Protein AF-A0A938NVJ4-F1 (afdb_monomer)

pLDDT: mean 76.87, std 15.87, range [39.44, 93.88]

Secondary structure (DSSP, 8-state):
------------------------B-SEEEETTTTEEEE--TTEEEEEEEEEGGGTEEEEEEEETTSS-EEEEEEE--SS--SHHHHHHHHHH-GGG-PPEE-S--EEEEETTEEEEE--EE---

Solvent-accessible surface area (backbone atoms only — not comparable to full-atom values): 8213 Å² total; per-residue (Å²): 140,82,88,81,83,82,82,75,83,78,78,76,77,78,76,77,71,70,80,74,76,77,62,52,74,38,51,64,51,75,37,84,89,80,71,48,73,51,79,46,65,88,56,27,27,50,75,48,76,49,78,40,73,95,70,36,33,39,37,39,37,32,34,33,78,83,70,84,45,77,48,76,48,78,48,70,66,72,92,79,65,91,46,72,66,61,47,50,53,54,56,78,64,38,74,91,69,69,72,61,54,73,70,51,70,76,41,83,39,83,52,99,90,50,79,48,72,47,66,49,60,44,69,93,120

Mean predicted aligned error: 12.24 Å

Foldseek 3Di:
DDDDDDPPPPPPPPPPPPPPPPQDWDQWDDDPLLHDIDGDDTFKTWPDWDADVVQQKIWTWIAGNVRPDIDIDIGGDDPDDPDPVSVVVVVVPPVVNVFAAFDDDWDWDDDPVDTDIDTDGDDPD

Radius of gyration: 23.8 Å; Cα contacts (8 Å, |Δi|>4): 147; chains: 1; bounding box: 84×32×45 Å

Nearest PDB structures (foldseek):
  1hle-assembly1_A-2  TM=4.923E-01  e=2.152E-01  Equus caballus
  5nct-assembly1_A  TM=3.359E-01  e=5.515E-01  Tannerella forsythia
  8zcr-assembly1_A  TM=3.934E-01  e=8.586E-01  Homo sapiens
  3sto-assembly1_A  TM=4.067E-01  e=1.863E+00  Schistosoma haematobium
  8xfm-assembly1_A  TM=3.752E-01  e=5.045E+00  Homo sapiens

Sequence (125 aa):
MKTKTILYNLIIILLFSGFIYSQDDVSVINDDEYKFTIAFPAGWKKLETKVIPEKGVINYSLQKNNNDNGLMILAFKLTEVKDIDDFIYVLEKDASLNLPQRSSEFKDIEYDDYDGKSALYKDTN

Structure (mmCIF, N/CA/C/O backbone):
data_AF-A0A938NVJ4-F1
#
_entry.id   AF-A0A938NVJ4-F1
#
loop_
_atom_site.group_PDB
_atom_site.id
_atom_site.type_symbol
_atom_site.label_atom_id
_atom_site.label_alt_id
_atom_site.label_comp_id
_atom_site.label_asym_id
_atom_site.label_entity_id
_atom_site.label_seq_id
_atom_site.pdbx_PDB_ins_code
_atom_site.Cartn_x
_atom_site.Cartn_y
_atom_site.Cartn_z
_atom_site.occupancy
_atom_site.B_iso_or_equiv
_atom_site.auth_seq_id
_atom_site.auth_comp_id
_atom_site.auth_asym_id
_atom_site.auth_atom_id
_atom_site.pdbx_PDB_model_num
ATOM 1 N N . MET A 1 1 ? 68.494 13.989 31.776 1.00 47.66 1 MET A N 1
ATOM 2 C CA . MET A 1 1 ? 67.876 14.769 30.675 1.00 47.66 1 MET A CA 1
ATOM 3 C C . MET A 1 1 ? 68.144 14.076 29.347 1.00 47.66 1 MET A C 1
ATOM 5 O O . MET A 1 1 ? 69.243 13.563 29.185 1.00 47.66 1 MET A O 1
ATOM 9 N N . LYS A 1 2 ? 67.170 14.157 28.426 1.00 39.44 2 LYS A N 1
ATOM 10 C CA . LYS A 1 2 ? 67.092 13.608 27.051 1.00 39.44 2 LYS A CA 1
ATOM 11 C C . LYS A 1 2 ? 66.223 12.349 26.914 1.00 39.44 2 LYS A C 1
ATOM 13 O O . LYS A 1 2 ? 66.684 11.216 26.857 1.00 39.44 2 LYS A O 1
ATOM 18 N N . THR A 1 3 ? 64.930 12.657 26.888 1.00 48.19 3 THR A N 1
ATOM 19 C CA . THR A 1 3 ? 63.805 11.977 26.241 1.00 48.19 3 THR A CA 1
ATOM 20 C C . THR A 1 3 ? 64.202 11.173 25.000 1.00 48.19 3 THR A C 1
ATOM 22 O O . THR A 1 3 ? 64.779 11.718 24.060 1.00 48.19 3 THR A O 1
ATOM 25 N N . LYS A 1 4 ? 63.827 9.890 24.962 1.00 48.66 4 LYS A N 1
ATOM 26 C CA . LYS A 1 4 ? 63.678 9.137 23.714 1.00 48.66 4 LYS A CA 1
ATOM 27 C C . LYS A 1 4 ? 62.234 8.663 23.605 1.00 48.66 4 LYS A C 1
ATOM 29 O O . LYS A 1 4 ? 61.757 7.845 24.381 1.00 48.66 4 LYS A O 1
ATOM 34 N N . THR A 1 5 ? 61.566 9.317 22.673 1.00 49.09 5 THR A N 1
ATOM 35 C CA . THR A 1 5 ? 60.183 9.219 22.233 1.00 49.09 5 THR A CA 1
ATOM 36 C C . THR A 1 5 ? 59.744 7.772 22.014 1.00 49.09 5 THR A C 1
ATOM 38 O O . THR A 1 5 ? 60.318 7.065 21.190 1.00 49.09 5 THR A O 1
ATOM 41 N N . ILE A 1 6 ? 58.705 7.346 22.734 1.00 54.22 6 ILE A N 1
ATOM 42 C CA . ILE A 1 6 ? 57.952 6.128 22.429 1.00 54.22 6 ILE A CA 1
ATOM 43 C C . ILE A 1 6 ? 57.110 6.446 21.192 1.00 54.22 6 ILE A C 1
ATOM 45 O O . ILE A 1 6 ? 56.157 7.222 21.259 1.00 54.22 6 ILE A O 1
ATOM 49 N N . LEU A 1 7 ? 57.514 5.897 20.049 1.00 44.03 7 LEU A N 1
ATOM 50 C CA . LEU A 1 7 ? 56.776 5.965 18.796 1.00 44.03 7 LEU A CA 1
ATOM 51 C C . LEU A 1 7 ? 55.562 5.028 18.919 1.00 44.03 7 LEU A C 1
ATOM 53 O O . LEU A 1 7 ? 55.652 3.836 18.636 1.00 44.03 7 LEU A O 1
ATOM 57 N N . TYR A 1 8 ? 54.440 5.544 19.421 1.00 47.78 8 TYR A N 1
ATOM 58 C CA . TYR A 1 8 ? 53.166 4.835 19.346 1.00 47.78 8 TYR A CA 1
ATOM 59 C C . TYR A 1 8 ? 52.743 4.777 17.874 1.00 47.78 8 TYR A C 1
ATOM 61 O O . TYR A 1 8 ? 52.365 5.790 17.289 1.00 47.78 8 TYR A O 1
ATOM 69 N N . ASN A 1 9 ? 52.820 3.585 17.279 1.00 45.59 9 ASN A N 1
ATOM 70 C CA . ASN A 1 9 ? 52.142 3.255 16.031 1.00 45.59 9 ASN A CA 1
ATOM 71 C C . ASN A 1 9 ? 50.629 3.391 16.248 1.00 45.59 9 ASN A C 1
ATOM 73 O O . ASN A 1 9 ? 49.951 2.439 16.630 1.00 45.59 9 ASN A O 1
ATOM 77 N N . LEU A 1 10 ? 50.100 4.591 16.025 1.00 42.72 10 LEU A N 1
ATOM 78 C CA . LEU A 1 10 ? 48.672 4.823 15.890 1.00 42.72 10 LEU A CA 1
ATOM 79 C C . LEU A 1 10 ? 48.270 4.360 14.483 1.00 42.72 10 LEU A C 1
ATOM 81 O O . LEU A 1 10 ? 48.243 5.142 13.536 1.00 42.72 10 LEU A O 1
ATOM 85 N N . ILE A 1 11 ? 48.004 3.062 14.335 1.00 52.03 11 ILE A N 1
ATOM 86 C CA . ILE A 1 11 ? 47.276 2.544 13.176 1.00 52.03 11 ILE A CA 1
ATOM 87 C C . ILE A 1 11 ? 45.840 3.060 13.323 1.00 52.03 11 ILE A C 1
ATOM 89 O O . ILE A 1 11 ? 44.999 2.438 13.968 1.00 52.03 11 ILE A O 1
ATOM 93 N N . ILE A 1 12 ? 45.569 4.238 12.761 1.00 48.09 12 ILE A N 1
ATOM 94 C CA . ILE A 1 12 ? 44.205 4.676 12.478 1.00 48.09 12 ILE A CA 1
ATOM 95 C C . ILE A 1 12 ? 43.735 3.787 11.331 1.00 48.09 12 ILE A C 1
ATOM 97 O O . ILE A 1 12 ? 44.003 4.054 10.160 1.00 48.09 12 ILE A O 1
ATOM 101 N N . ILE A 1 13 ? 43.065 2.689 11.675 1.00 51.72 13 ILE A N 1
ATOM 102 C CA . ILE A 1 13 ? 42.246 1.962 10.717 1.00 51.72 13 ILE A CA 1
ATOM 103 C C . ILE A 1 13 ? 41.071 2.891 10.412 1.00 51.72 13 ILE A C 1
ATOM 105 O O . ILE A 1 13 ? 40.077 2.922 11.133 1.00 51.72 13 ILE A O 1
ATOM 109 N N . LEU A 1 14 ? 41.207 3.688 9.353 1.00 47.06 14 LEU A N 1
ATOM 110 C CA . LEU A 1 14 ? 40.071 4.292 8.673 1.00 47.06 14 LEU A CA 1
ATOM 111 C C . LEU A 1 14 ? 39.296 3.148 8.014 1.00 47.06 14 LEU A C 1
ATOM 113 O O . LEU A 1 14 ? 39.419 2.889 6.819 1.00 47.06 14 LEU A O 1
ATOM 117 N N . LEU A 1 15 ? 38.495 2.446 8.817 1.00 48.59 15 LEU A N 1
ATOM 118 C CA . LEU A 1 15 ? 37.314 1.764 8.316 1.00 48.59 15 LEU A CA 1
ATOM 119 C C . LEU A 1 15 ? 36.367 2.872 7.851 1.00 48.59 15 LEU A C 1
ATOM 121 O O . LEU A 1 15 ? 35.437 3.258 8.552 1.00 48.59 15 LEU A O 1
ATOM 125 N N . PHE A 1 16 ? 36.615 3.401 6.652 1.00 46.88 16 PHE A N 1
ATOM 126 C CA . PHE A 1 16 ? 35.543 3.921 5.820 1.00 46.88 16 PHE A CA 1
ATOM 127 C C . PHE A 1 16 ? 34.667 2.712 5.477 1.00 46.88 16 PHE A C 1
ATOM 129 O O . PHE A 1 16 ? 34.730 2.158 4.381 1.00 46.88 16 PHE A O 1
ATOM 136 N N . SER A 1 17 ? 33.857 2.269 6.440 1.00 47.72 17 SER A N 1
ATOM 137 C CA . SER A 1 17 ? 32.618 1.577 6.138 1.00 47.72 17 SER A CA 1
ATOM 138 C C . SER A 1 17 ? 31.752 2.616 5.4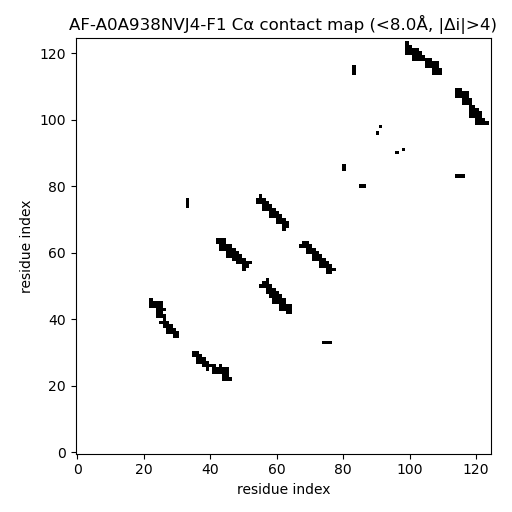41 1.00 47.72 17 SER A C 1
ATOM 140 O O . SER A 1 17 ? 30.935 3.298 6.062 1.00 47.72 17 SER A O 1
ATOM 142 N N . GLY A 1 18 ? 31.994 2.797 4.142 1.00 45.34 18 GLY A N 1
ATOM 143 C CA . GLY A 1 18 ? 30.947 3.269 3.266 1.00 45.34 18 GLY A CA 1
ATOM 144 C C . GLY A 1 18 ? 29.767 2.362 3.560 1.00 45.34 18 GLY A C 1
ATOM 145 O O . GLY A 1 18 ? 29.859 1.151 3.359 1.00 45.34 18 GLY A O 1
ATOM 146 N N . PHE A 1 19 ? 28.717 2.929 4.145 1.00 45.16 19 PHE A N 1
ATOM 147 C CA . PHE A 1 19 ? 27.406 2.314 4.157 1.00 45.16 19 PHE A CA 1
ATOM 148 C C . PHE A 1 19 ? 27.047 2.104 2.686 1.00 45.16 19 PHE A C 1
ATOM 150 O O . PHE A 1 19 ? 26.495 2.986 2.031 1.00 45.16 19 PHE A O 1
ATOM 157 N N . ILE A 1 20 ? 27.442 0.959 2.133 1.00 47.88 20 ILE A N 1
ATOM 158 C CA . ILE A 1 20 ? 26.825 0.427 0.936 1.00 47.88 20 ILE A CA 1
ATOM 159 C C . ILE A 1 20 ? 25.431 0.066 1.424 1.00 47.88 20 ILE A C 1
ATOM 161 O O . ILE A 1 20 ? 25.225 -0.987 2.022 1.00 47.88 20 ILE A O 1
ATOM 165 N N . TYR A 1 21 ? 24.488 0.992 1.260 1.00 48.84 21 TYR A N 1
ATOM 166 C CA . TYR A 1 21 ? 23.081 0.639 1.259 1.00 48.84 21 TYR A CA 1
ATOM 167 C C . TYR A 1 21 ? 22.914 -0.333 0.090 1.00 48.84 21 TYR A C 1
ATOM 169 O O . TYR A 1 21 ? 22.776 0.086 -1.058 1.00 48.84 21 TYR A O 1
ATOM 177 N N . SER A 1 22 ? 23.037 -1.634 0.368 1.00 47.34 22 SER A N 1
ATOM 178 C CA . SER A 1 22 ? 22.563 -2.670 -0.542 1.00 47.34 22 SER A CA 1
ATOM 179 C C . SER A 1 22 ? 21.061 -2.460 -0.634 1.00 47.34 22 SER A C 1
ATOM 181 O O . SER A 1 22 ? 20.320 -2.780 0.292 1.00 47.34 22 SER A O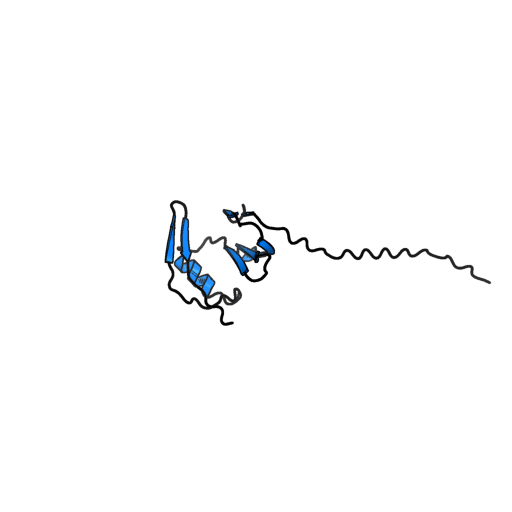 1
ATOM 183 N N . GLN A 1 23 ? 20.623 -1.779 -1.690 1.00 62.25 23 GLN A N 1
ATOM 184 C CA . GLN A 1 23 ? 19.215 -1.757 -2.045 1.00 62.25 23 GLN A CA 1
ATOM 185 C C . GLN A 1 23 ? 18.938 -3.081 -2.733 1.00 62.25 23 GLN A C 1
ATOM 187 O O . GLN A 1 23 ? 19.243 -3.252 -3.915 1.00 62.25 23 GLN A O 1
ATOM 192 N N . ASP A 1 24 ? 18.430 -4.023 -1.950 1.00 70.75 24 ASP A N 1
ATOM 193 C CA . ASP A 1 24 ? 18.099 -5.346 -2.444 1.00 70.75 24 ASP A CA 1
ATOM 194 C C . ASP A 1 24 ? 16.914 -5.241 -3.412 1.00 70.75 24 ASP A C 1
ATOM 196 O O . ASP A 1 24 ? 15.917 -4.552 -3.146 1.00 70.75 24 ASP A O 1
ATOM 200 N N . ASP A 1 25 ? 17.038 -5.924 -4.550 1.00 82.31 25 ASP A N 1
ATOM 201 C CA . ASP A 1 25 ? 15.907 -6.136 -5.442 1.00 82.31 25 ASP A CA 1
ATOM 202 C C . ASP A 1 25 ? 14.807 -6.878 -4.660 1.00 82.31 25 ASP A C 1
ATOM 204 O O . ASP A 1 25 ? 15.054 -7.877 -3.980 1.00 82.31 25 ASP A O 1
ATOM 208 N N . VAL A 1 26 ? 13.575 -6.388 -4.758 1.00 85.69 26 VAL A N 1
ATOM 209 C CA . VAL A 1 26 ? 12.403 -6.964 -4.102 1.00 85.69 26 VAL A CA 1
ATOM 210 C C . VAL A 1 26 ? 11.588 -7.718 -5.133 1.00 85.69 26 VAL A C 1
ATOM 212 O O . VAL A 1 26 ? 11.023 -7.124 -6.049 1.00 85.69 26 VAL A O 1
ATOM 215 N N . SER A 1 27 ? 11.484 -9.029 -4.949 1.00 87.94 27 SER A N 1
ATOM 216 C CA . SER A 1 27 ? 10.531 -9.869 -5.678 1.00 87.94 27 SER A CA 1
ATOM 217 C C . SER A 1 27 ? 9.244 -10.102 -4.890 1.00 87.94 27 SER A C 1
ATOM 219 O O . SER A 1 27 ? 8.189 -10.279 -5.490 1.00 87.94 27 SER A O 1
ATOM 221 N N . VAL A 1 28 ? 9.304 -10.094 -3.554 1.00 92.19 28 VAL A N 1
ATOM 222 C CA . VAL A 1 28 ? 8.157 -10.339 -2.672 1.00 92.19 28 VAL A CA 1
ATOM 223 C C . VAL A 1 28 ? 8.298 -9.523 -1.387 1.00 92.19 28 VAL A C 1
ATOM 225 O O . VAL A 1 28 ? 9.371 -9.485 -0.784 1.00 92.19 28 VAL A O 1
ATOM 228 N N . ILE A 1 29 ? 7.203 -8.908 -0.945 1.00 92.44 29 ILE A N 1
ATOM 229 C CA . ILE A 1 29 ? 7.015 -8.449 0.434 1.00 92.44 29 ILE A CA 1
ATOM 230 C C . ILE A 1 29 ? 6.043 -9.420 1.090 1.00 92.44 29 ILE A C 1
ATOM 232 O O . ILE A 1 29 ? 4.909 -9.543 0.638 1.00 92.44 29 ILE A O 1
ATOM 236 N N . ASN A 1 30 ? 6.493 -10.100 2.141 1.00 93.06 30 ASN A N 1
ATOM 237 C CA . ASN A 1 30 ? 5.625 -10.864 3.027 1.00 93.06 30 ASN A CA 1
ATOM 238 C C . ASN A 1 30 ? 5.616 -10.194 4.400 1.00 93.06 30 ASN A C 1
ATOM 240 O O . ASN A 1 30 ? 6.683 -10.050 5.002 1.00 93.06 30 ASN A O 1
ATOM 244 N N . ASP A 1 31 ? 4.440 -9.793 4.873 1.00 90.38 31 ASP A N 1
ATOM 245 C CA . ASP A 1 31 ? 4.256 -9.235 6.206 1.00 90.38 31 ASP A CA 1
ATOM 246 C C . ASP A 1 31 ? 3.229 -10.064 6.989 1.00 90.38 31 ASP A C 1
ATOM 248 O O . ASP A 1 31 ? 2.012 -9.943 6.824 1.00 90.38 31 ASP A O 1
ATOM 252 N N . ASP A 1 32 ? 3.746 -10.920 7.871 1.00 89.12 32 ASP A N 1
ATOM 253 C CA . ASP A 1 32 ? 2.934 -11.803 8.708 1.00 89.12 32 ASP A CA 1
ATOM 254 C C . ASP A 1 32 ? 2.203 -11.048 9.830 1.00 89.12 32 ASP A C 1
ATOM 256 O O . ASP A 1 32 ? 1.247 -11.575 10.411 1.00 89.12 32 ASP A O 1
ATOM 260 N N . GLU A 1 33 ? 2.644 -9.837 10.174 1.00 88.44 33 GLU A N 1
ATOM 261 C CA . GLU A 1 33 ? 2.055 -9.015 11.228 1.00 88.44 33 GLU A CA 1
ATOM 262 C C . GLU A 1 33 ? 0.798 -8.285 10.725 1.00 88.44 33 GLU A C 1
ATOM 264 O O . GLU A 1 33 ? -0.196 -8.199 11.455 1.00 88.44 33 GLU A O 1
ATOM 269 N N . TYR A 1 34 ? 0.828 -7.818 9.478 1.00 85.69 34 TYR A N 1
ATOM 270 C CA . TYR A 1 34 ? -0.255 -7.129 8.772 1.00 85.69 34 TYR A CA 1
ATOM 271 C C . TYR A 1 34 ? -1.025 -8.039 7.802 1.00 85.69 34 TYR A C 1
ATOM 273 O O . TYR A 1 34 ? -1.981 -7.589 7.177 1.00 85.69 34 TYR A O 1
ATOM 281 N N . LYS A 1 35 ? -0.657 -9.326 7.727 1.00 86.25 35 LYS A N 1
ATOM 282 C CA . LYS A 1 35 ? -1.375 -10.398 7.014 1.00 86.25 35 LYS A CA 1
ATOM 283 C C . LYS A 1 35 ? -1.488 -10.188 5.504 1.00 86.25 35 LYS A C 1
ATOM 285 O O . LYS A 1 35 ? -2.524 -10.497 4.922 1.00 86.25 35 LYS A O 1
ATOM 290 N N . PHE A 1 36 ? -0.419 -9.722 4.860 1.00 86.12 36 PHE A N 1
ATOM 291 C CA . PHE A 1 36 ? -0.397 -9.591 3.404 1.00 86.12 36 PHE A CA 1
ATOM 292 C C . PHE A 1 36 ? 0.898 -10.104 2.775 1.00 86.12 36 PHE A C 1
ATOM 294 O O . PHE A 1 36 ? 1.983 -10.042 3.356 1.00 86.12 36 PHE A O 1
ATOM 301 N N . THR A 1 37 ? 0.778 -10.547 1.526 1.00 91.38 37 THR A N 1
ATOM 302 C CA . THR A 1 37 ? 1.909 -10.879 0.664 1.00 91.38 37 THR A CA 1
ATOM 303 C C . THR A 1 37 ? 1.708 -10.204 -0.686 1.00 91.38 37 THR A C 1
ATOM 305 O O . THR A 1 37 ? 0.669 -10.381 -1.317 1.00 91.38 37 THR A O 1
ATOM 308 N N . ILE A 1 38 ? 2.695 -9.437 -1.150 1.00 90.06 38 ILE A N 1
ATOM 309 C CA . ILE A 1 38 ? 2.669 -8.791 -2.468 1.00 90.06 38 ILE A CA 1
ATOM 310 C C . ILE A 1 38 ? 3.909 -9.220 -3.243 1.00 90.06 38 ILE A C 1
ATOM 312 O O . ILE A 1 38 ? 5.036 -9.054 -2.775 1.00 90.06 38 ILE A O 1
ATOM 316 N N . ALA A 1 39 ? 3.696 -9.764 -4.438 1.00 91.62 39 ALA A N 1
ATOM 317 C CA . ALA A 1 39 ? 4.757 -10.116 -5.370 1.00 91.62 39 ALA A CA 1
ATOM 318 C C . ALA A 1 39 ? 4.954 -9.005 -6.408 1.00 91.62 39 ALA A C 1
ATOM 320 O O . ALA A 1 39 ? 3.990 -8.439 -6.926 1.00 91.62 39 ALA A O 1
ATOM 321 N N . PHE A 1 40 ? 6.210 -8.730 -6.743 1.00 89.50 40 PHE A N 1
ATOM 322 C CA . PHE A 1 40 ? 6.609 -7.715 -7.709 1.00 89.50 40 PHE A CA 1
ATOM 323 C C . PHE A 1 40 ? 7.358 -8.358 -8.878 1.00 89.50 40 PHE A C 1
ATOM 325 O O . PHE A 1 40 ? 8.100 -9.326 -8.689 1.00 89.50 40 PHE A O 1
ATOM 332 N N . PRO A 1 41 ? 7.205 -7.823 -10.102 1.00 89.12 41 PRO A N 1
ATOM 333 C CA . PRO A 1 41 ? 8.060 -8.218 -11.213 1.00 89.12 41 PRO A CA 1
ATOM 334 C C . PRO A 1 41 ? 9.519 -7.826 -10.937 1.00 89.12 41 PRO A C 1
ATOM 336 O O . PRO A 1 41 ? 9.811 -7.025 -10.053 1.00 89.12 41 PRO A O 1
ATOM 339 N N . ALA A 1 42 ? 10.456 -8.356 -11.722 1.00 88.88 42 ALA A N 1
ATOM 340 C CA . ALA A 1 42 ? 11.863 -8.003 -11.567 1.00 88.88 42 ALA A CA 1
ATOM 341 C C . ALA A 1 42 ? 12.103 -6.490 -11.733 1.00 88.88 42 ALA A C 1
ATOM 343 O O . ALA A 1 42 ? 11.471 -5.818 -12.556 1.00 88.88 42 ALA A O 1
ATOM 344 N N . GLY A 1 43 ? 13.076 -5.978 -10.981 1.00 88.12 43 GLY A N 1
ATOM 345 C CA . GLY A 1 43 ? 13.554 -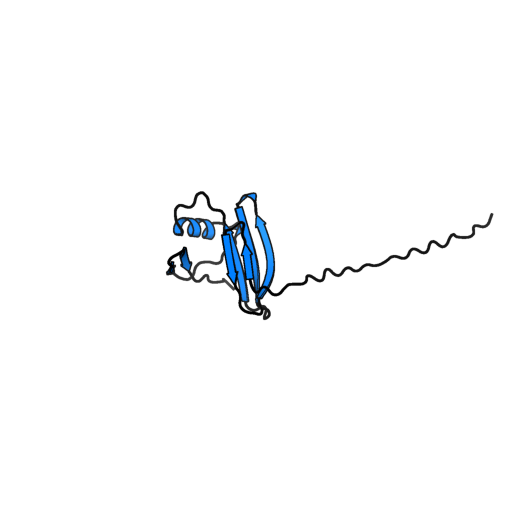4.606 -11.101 1.00 88.12 43 GLY A CA 1
ATOM 346 C C . GLY A 1 43 ? 12.860 -3.586 -10.202 1.00 88.12 43 GLY A C 1
ATOM 347 O O . GLY A 1 43 ? 12.912 -2.399 -10.510 1.00 88.12 43 GLY A O 1
ATOM 348 N N . TRP A 1 44 ? 12.217 -4.024 -9.123 1.00 91.56 44 TRP A N 1
ATOM 349 C CA . TRP A 1 44 ? 11.817 -3.157 -8.015 1.00 91.56 44 TRP A CA 1
ATOM 350 C C . TRP A 1 44 ? 12.849 -3.224 -6.896 1.00 91.56 44 TRP A C 1
ATOM 352 O O . TRP A 1 44 ? 13.359 -4.297 -6.595 1.00 91.56 44 TRP A O 1
ATOM 362 N N . LYS A 1 45 ? 13.110 -2.091 -6.251 1.00 90.75 45 LYS A N 1
ATOM 363 C CA . LYS A 1 45 ? 13.976 -1.968 -5.077 1.00 90.75 45 LYS A CA 1
ATOM 364 C C . LYS A 1 45 ? 13.205 -1.380 -3.919 1.00 90.75 45 LYS A C 1
ATOM 366 O O . LYS A 1 45 ? 12.420 -0.445 -4.098 1.00 90.75 45 LYS A O 1
ATOM 371 N N . LYS A 1 46 ? 13.466 -1.896 -2.720 1.00 89.19 46 LYS A N 1
ATOM 372 C CA . LYS A 1 46 ? 12.978 -1.274 -1.490 1.00 89.19 46 LYS A CA 1
ATOM 373 C C . LYS A 1 46 ? 13.845 -0.066 -1.174 1.00 89.19 46 LYS A C 1
ATOM 375 O O . LYS A 1 46 ? 15.057 -0.205 -1.030 1.00 89.19 46 LYS A O 1
ATOM 380 N N . LEU A 1 47 ? 13.220 1.092 -1.029 1.00 86.19 47 LEU A N 1
ATOM 381 C CA . LEU A 1 47 ? 13.893 2.288 -0.538 1.00 86.19 47 LEU A CA 1
ATOM 382 C C . LEU A 1 47 ? 13.861 2.331 0.986 1.00 86.19 47 LEU A C 1
ATOM 384 O O . LEU A 1 47 ? 14.889 2.521 1.628 1.00 86.19 47 LEU A O 1
ATOM 388 N N . GLU A 1 48 ? 12.678 2.130 1.560 1.00 86.69 48 GLU A N 1
ATOM 389 C CA . GLU A 1 48 ? 12.455 2.285 2.991 1.00 86.69 48 GLU A CA 1
ATOM 390 C C . GLU A 1 48 ? 11.316 1.378 3.463 1.00 86.69 48 GLU A C 1
ATOM 392 O O . GLU A 1 48 ? 10.354 1.118 2.736 1.00 86.69 48 GLU A O 1
ATOM 397 N N . THR A 1 49 ? 11.420 0.919 4.709 1.00 90.06 49 THR A N 1
ATOM 398 C CA . THR A 1 49 ? 10.288 0.392 5.471 1.00 90.06 49 THR A CA 1
ATOM 399 C C . THR A 1 49 ? 10.182 1.183 6.764 1.00 90.06 49 THR A C 1
ATOM 401 O O . THR A 1 49 ? 11.144 1.235 7.530 1.00 90.06 49 THR A O 1
ATOM 404 N N . LYS A 1 50 ? 9.020 1.780 7.018 1.00 86.69 50 LYS A N 1
ATOM 405 C CA . LYS A 1 50 ? 8.760 2.574 8.219 1.00 86.69 50 LYS A CA 1
ATOM 406 C C . LYS A 1 50 ? 7.586 1.982 8.981 1.00 86.69 50 LYS A C 1
ATOM 408 O O . LYS A 1 50 ? 6.466 1.967 8.483 1.00 86.69 50 LYS A O 1
ATOM 413 N N . VAL A 1 51 ? 7.849 1.531 10.202 1.00 85.44 51 VAL A N 1
ATOM 414 C CA . VAL A 1 51 ? 6.818 1.048 11.127 1.00 85.44 51 VAL A CA 1
ATOM 415 C C . VAL A 1 51 ? 6.443 2.186 12.073 1.00 85.44 51 VAL A C 1
ATOM 417 O O . VAL A 1 51 ? 7.321 2.857 12.616 1.00 85.44 51 VAL A O 1
ATOM 420 N N . ILE A 1 52 ? 5.146 2.402 12.278 1.00 82.56 52 ILE A N 1
ATOM 421 C CA . I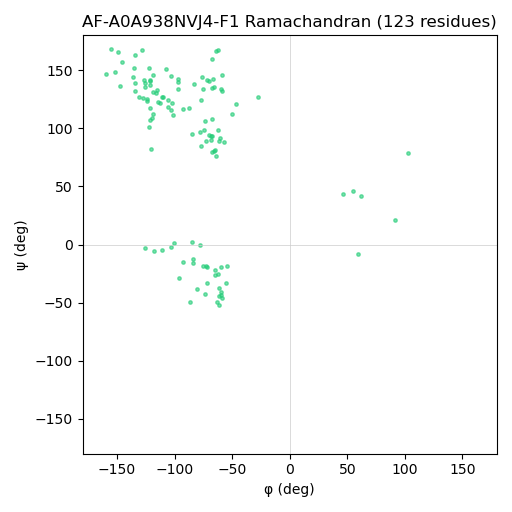LE A 1 52 ? 4.579 3.359 13.234 1.00 82.56 52 ILE A CA 1
ATOM 422 C C . ILE A 1 52 ? 3.713 2.548 14.214 1.00 82.56 52 ILE A C 1
ATOM 424 O O . ILE A 1 52 ? 2.498 2.438 14.020 1.00 82.56 52 ILE A O 1
ATOM 428 N N . PRO A 1 53 ? 4.321 1.930 15.249 1.00 78.12 53 PRO A N 1
ATOM 429 C CA . PRO A 1 53 ? 3.637 0.954 16.100 1.00 78.12 53 PRO A CA 1
ATOM 430 C C . PRO A 1 53 ? 2.440 1.538 16.850 1.00 78.12 53 PRO A C 1
ATOM 432 O O . PRO A 1 53 ? 1.409 0.888 16.970 1.00 78.12 53 PRO A O 1
ATOM 435 N N . GLU A 1 54 ? 2.557 2.786 17.309 1.00 77.94 54 GLU A N 1
ATOM 436 C CA . GLU A 1 54 ? 1.513 3.497 18.060 1.00 77.94 54 GLU A CA 1
ATOM 437 C C . GLU A 1 54 ? 0.219 3.705 17.260 1.00 77.94 54 GLU A C 1
ATOM 439 O O . GLU A 1 54 ? -0.855 3.812 17.844 1.00 77.94 54 GLU A O 1
ATOM 444 N N . LYS A 1 55 ? 0.322 3.731 15.926 1.00 70.44 55 LYS A N 1
ATOM 445 C CA . LYS A 1 55 ? -0.819 3.834 15.012 1.00 70.44 55 LYS A CA 1
ATOM 446 C C . LYS A 1 55 ? -1.174 2.493 14.363 1.00 70.44 55 LYS A C 1
ATOM 448 O O . LYS A 1 55 ? -2.104 2.445 13.566 1.00 70.44 55 LYS A O 1
ATOM 453 N N . GLY A 1 56 ? -0.418 1.428 14.651 1.00 80.94 56 GLY A N 1
ATOM 454 C CA . GLY A 1 56 ? -0.543 0.146 13.964 1.00 80.94 56 GLY A CA 1
ATOM 455 C C . GLY A 1 56 ? -0.403 0.294 12.451 1.00 80.94 56 GLY A C 1
ATOM 456 O O . GLY A 1 56 ? -1.248 -0.220 11.727 1.00 80.94 56 GLY A O 1
ATOM 457 N N . VAL A 1 57 ? 0.603 1.042 11.980 1.00 82.88 57 VAL A N 1
ATOM 458 C CA . VAL A 1 57 ? 0.832 1.292 10.545 1.00 82.88 57 VAL A CA 1
ATOM 459 C C . VAL A 1 57 ? 2.209 0.813 10.122 1.00 82.88 57 VAL A C 1
ATOM 461 O O . VAL A 1 57 ? 3.195 1.028 10.833 1.00 82.88 57 VAL A O 1
ATOM 464 N N . ILE A 1 58 ? 2.295 0.246 8.924 1.00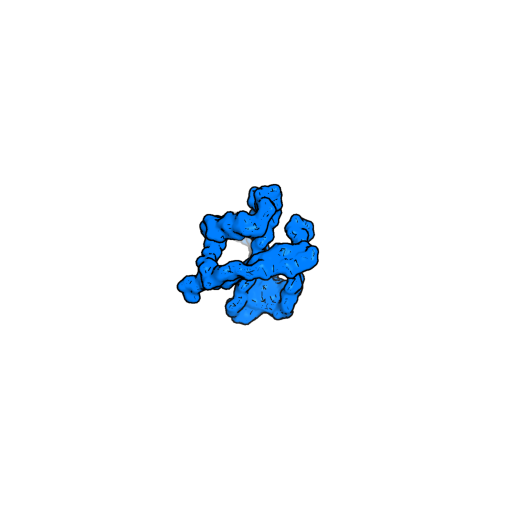 87.88 58 ILE A N 1
ATOM 465 C CA . ILE A 1 58 ? 3.554 0.016 8.223 1.00 87.88 58 ILE A CA 1
ATOM 466 C C . ILE A 1 58 ? 3.514 0.642 6.829 1.00 87.88 58 ILE A C 1
ATOM 468 O O . ILE A 1 58 ? 2.504 0.583 6.130 1.00 87.88 58 ILE A O 1
ATOM 472 N N . ASN A 1 59 ? 4.624 1.266 6.445 1.00 87.88 59 ASN A N 1
ATOM 473 C CA . ASN A 1 59 ? 4.837 1.854 5.132 1.00 87.88 59 ASN A CA 1
ATOM 474 C C . ASN A 1 59 ? 6.015 1.174 4.430 1.00 87.88 59 ASN A C 1
ATOM 476 O O . ASN A 1 59 ? 7.102 1.084 5.007 1.00 87.88 59 ASN A O 1
ATOM 480 N N . TYR A 1 60 ? 5.825 0.778 3.176 1.00 90.56 60 TYR A N 1
ATOM 481 C CA . TYR A 1 60 ? 6.889 0.365 2.269 1.00 90.56 60 TYR A CA 1
ATOM 482 C C . TYR A 1 60 ? 6.994 1.353 1.115 1.00 90.56 60 TYR A C 1
ATOM 484 O O . TYR A 1 60 ? 6.045 1.527 0.353 1.00 90.56 60 TYR A O 1
ATOM 492 N N . SER A 1 61 ? 8.179 1.931 0.946 1.00 89.19 61 SER A N 1
ATOM 493 C CA . SER A 1 61 ? 8.521 2.762 -0.205 1.00 89.19 61 SER A CA 1
ATOM 494 C C . SER A 1 61 ? 9.376 1.945 -1.164 1.00 89.19 61 SER A C 1
ATOM 496 O O . SER A 1 61 ? 10.446 1.457 -0.787 1.00 89.19 61 SER A O 1
ATOM 498 N N . LEU A 1 62 ? 8.921 1.796 -2.404 1.00 90.94 62 LEU A N 1
ATOM 499 C CA . LEU A 1 62 ? 9.619 1.082 -3.464 1.00 90.94 62 LEU A CA 1
ATOM 500 C C . LEU A 1 62 ? 9.854 1.989 -4.669 1.00 90.94 62 LEU A C 1
ATOM 502 O O . LEU A 1 62 ? 9.069 2.890 -4.963 1.00 90.94 62 LEU A O 1
ATOM 506 N N . GLN A 1 63 ? 10.917 1.696 -5.407 1.00 90.81 63 GLN A N 1
ATOM 507 C CA . GLN A 1 63 ? 11.239 2.355 -6.664 1.00 90.81 63 GLN A CA 1
ATOM 508 C C . GLN A 1 63 ? 11.621 1.315 -7.707 1.00 90.81 63 GLN A C 1
ATOM 510 O O . GLN A 1 63 ? 12.324 0.345 -7.420 1.00 90.81 63 GLN A O 1
ATOM 515 N N . LYS A 1 64 ? 11.153 1.509 -8.935 1.00 90.38 64 LYS A N 1
ATOM 516 C CA . LYS A 1 64 ? 11.580 0.691 -10.066 1.00 90.38 64 LYS A CA 1
ATOM 517 C C . LYS A 1 64 ? 12.978 1.123 -10.512 1.00 90.38 64 LYS A C 1
ATOM 519 O O . LYS A 1 64 ? 13.279 2.308 -10.507 1.00 90.38 64 LYS A O 1
ATOM 524 N N . ASN A 1 65 ? 13.819 0.189 -10.949 1.00 84.50 65 ASN A N 1
ATOM 525 C CA . ASN A 1 65 ? 15.235 0.405 -11.286 1.00 84.50 65 ASN A CA 1
ATOM 526 C C . ASN A 1 65 ? 15.517 1.518 -12.309 1.00 84.50 65 ASN A C 1
ATOM 528 O O . ASN A 1 65 ? 16.649 1.985 -12.388 1.00 84.50 65 ASN A O 1
ATOM 532 N N . ASN A 1 66 ? 14.521 1.938 -13.092 1.00 79.75 66 ASN A N 1
ATOM 533 C CA . ASN A 1 66 ? 14.620 3.077 -14.004 1.00 79.75 66 ASN A CA 1
ATOM 534 C C . ASN A 1 66 ? 14.337 4.437 -13.341 1.00 79.75 66 ASN A C 1
ATOM 536 O O . ASN A 1 66 ? 14.333 5.443 -14.031 1.00 79.75 66 ASN A O 1
ATOM 540 N N . ASN A 1 67 ? 14.086 4.477 -12.033 1.00 73.62 67 ASN A N 1
ATOM 541 C CA . ASN A 1 67 ? 13.731 5.642 -11.216 1.00 73.62 67 ASN A CA 1
ATOM 542 C C . ASN A 1 67 ? 12.451 6.400 -11.611 1.00 73.62 67 ASN A C 1
ATOM 544 O O . ASN A 1 67 ? 12.002 7.235 -10.832 1.00 73.62 67 ASN A O 1
ATOM 548 N N . ASP A 1 68 ? 11.827 6.070 -12.741 1.00 76.62 68 ASP A N 1
ATOM 549 C CA . ASP A 1 68 ? 10.625 6.748 -13.244 1.00 76.62 68 ASP A CA 1
ATOM 550 C C . ASP A 1 68 ? 9.342 6.385 -12.483 1.00 76.62 68 ASP A C 1
ATOM 552 O O . ASP A 1 68 ? 8.337 7.078 -12.605 1.00 76.62 68 ASP A O 1
ATOM 556 N N . ASN A 1 69 ? 9.338 5.274 -11.739 1.00 82.31 69 ASN A N 1
ATOM 557 C CA . ASN A 1 69 ? 8.143 4.785 -11.052 1.00 82.31 69 ASN A CA 1
ATOM 558 C C . ASN A 1 69 ? 8.429 4.540 -9.572 1.00 82.31 69 ASN A C 1
ATOM 560 O O . ASN A 1 69 ? 9.341 3.782 -9.229 1.00 82.31 69 ASN A O 1
ATOM 564 N N . GLY A 1 70 ? 7.611 5.150 -8.717 1.00 86.00 70 GLY A N 1
ATOM 565 C CA . GLY A 1 70 ? 7.556 4.885 -7.284 1.00 86.00 70 GLY A CA 1
ATOM 566 C C . GLY A 1 70 ? 6.292 4.112 -6.919 1.00 86.00 70 GLY A C 1
ATOM 567 O O . GLY A 1 70 ? 5.265 4.232 -7.585 1.00 86.00 70 GLY A O 1
ATOM 568 N N . LEU A 1 71 ? 6.369 3.321 -5.856 1.00 87.62 71 LEU A N 1
ATOM 569 C CA . LEU A 1 71 ? 5.216 2.673 -5.245 1.00 87.62 71 LEU A CA 1
ATOM 570 C 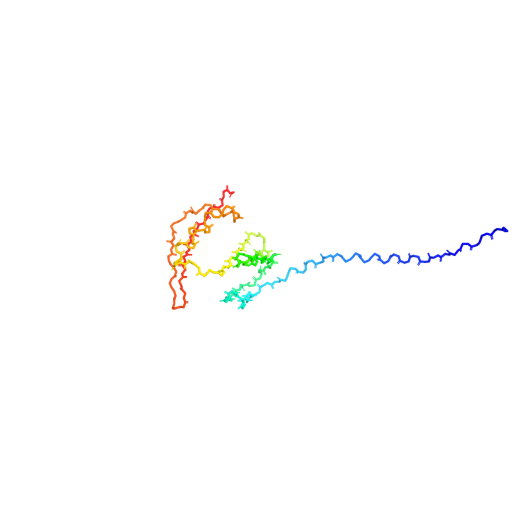C . LEU A 1 71 ? 5.304 2.843 -3.732 1.00 87.62 71 LEU A C 1
ATOM 572 O O . LEU A 1 71 ? 6.345 2.575 -3.138 1.00 87.62 71 LEU A O 1
ATOM 576 N N . MET A 1 72 ? 4.204 3.266 -3.120 1.00 87.50 72 MET A N 1
ATOM 577 C CA . MET A 1 72 ? 4.062 3.331 -1.672 1.00 87.50 72 MET A CA 1
ATOM 578 C C . MET A 1 72 ? 2.965 2.360 -1.246 1.00 87.50 72 MET A C 1
ATOM 580 O O . MET A 1 72 ? 1.877 2.371 -1.820 1.00 87.50 72 MET A O 1
ATOM 584 N N . ILE A 1 73 ? 3.254 1.522 -0.255 1.00 89.69 73 ILE A N 1
ATOM 585 C CA . ILE A 1 73 ? 2.307 0.558 0.307 1.00 89.69 73 ILE A CA 1
ATOM 586 C C . ILE A 1 73 ? 2.126 0.913 1.770 1.00 89.69 73 ILE A C 1
ATOM 588 O O . ILE A 1 73 ? 3.053 0.766 2.563 1.00 89.69 73 ILE A O 1
ATOM 592 N N . LEU A 1 74 ? 0.927 1.369 2.113 1.00 85.69 74 LEU A N 1
ATOM 593 C CA . LEU A 1 74 ? 0.528 1.638 3.485 1.00 85.69 74 LEU A CA 1
ATOM 594 C C . LEU A 1 74 ? -0.418 0.529 3.943 1.00 85.69 74 LEU A C 1
ATOM 596 O O . LEU A 1 74 ? -1.447 0.302 3.310 1.00 85.69 74 LEU A O 1
ATOM 600 N N . ALA A 1 75 ? -0.084 -0.136 5.044 1.00 86.69 75 ALA A N 1
ATOM 601 C CA . ALA A 1 75 ? -0.950 -1.120 5.681 1.00 86.69 75 ALA A CA 1
ATOM 602 C C . ALA A 1 75 ? -1.243 -0.701 7.124 1.00 86.69 75 ALA A C 1
ATOM 604 O O . ALA A 1 75 ? -0.353 -0.251 7.846 1.00 86.69 75 ALA A O 1
ATOM 605 N N . PHE A 1 76 ? -2.503 -0.845 7.529 1.00 81.56 76 PHE A N 1
ATOM 606 C CA . PHE A 1 76 ? -3.022 -0.394 8.817 1.00 81.56 76 PHE A CA 1
ATOM 607 C C . PH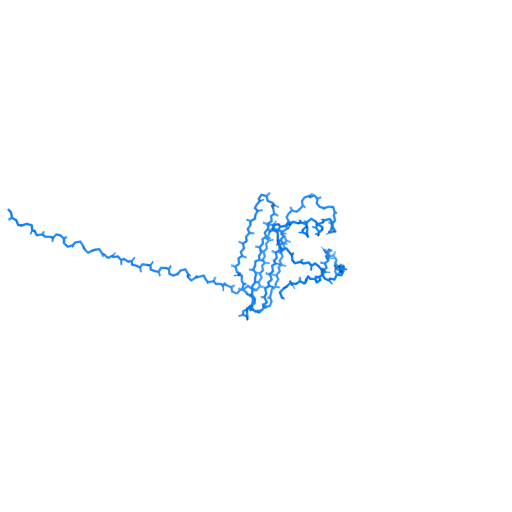E A 1 76 ? -3.693 -1.564 9.536 1.00 81.56 76 PHE A C 1
ATOM 609 O O . PHE A 1 76 ? -4.487 -2.294 8.945 1.00 81.56 76 PHE A O 1
ATOM 616 N N . LYS A 1 77 ? -3.423 -1.718 10.831 1.00 79.00 77 LYS A N 1
ATOM 617 C CA . LYS A 1 77 ? -4.208 -2.563 11.731 1.00 79.00 77 LYS A CA 1
ATOM 618 C C . LYS A 1 77 ? -5.386 -1.743 12.228 1.00 79.00 77 LYS A C 1
ATOM 620 O O . LYS A 1 77 ? -5.254 -0.984 13.184 1.00 79.00 77 LYS A O 1
ATOM 625 N N . LEU A 1 78 ? -6.528 -1.867 11.568 1.00 69.75 78 LEU A N 1
ATOM 626 C CA . LEU A 1 78 ? -7.722 -1.127 11.963 1.00 69.75 78 LEU A CA 1
ATOM 627 C C . LEU A 1 78 ? -8.658 -2.036 12.742 1.00 69.75 78 LEU A C 1
ATOM 629 O O . LEU A 1 78 ? -9.240 -2.967 12.201 1.00 69.75 78 LEU A O 1
ATOM 633 N N . THR A 1 79 ? -8.800 -1.746 14.032 1.00 64.69 79 THR A N 1
ATOM 634 C CA . THR A 1 79 ? -9.813 -2.363 14.896 1.00 64.69 79 THR A CA 1
ATOM 635 C C . THR A 1 79 ? -11.173 -1.662 14.809 1.00 64.69 79 THR A C 1
ATOM 637 O O . THR A 1 79 ? -12.149 -2.200 15.318 1.00 64.69 79 THR A O 1
ATOM 640 N N . GLU A 1 80 ? -11.253 -0.470 14.199 1.00 52.47 80 GLU A N 1
ATOM 641 C CA . GLU A 1 80 ? -12.409 0.441 14.334 1.00 52.47 80 GLU A CA 1
ATOM 642 C C . GLU A 1 80 ? -13.062 0.892 13.018 1.00 52.47 80 GLU A C 1
ATOM 644 O O . GLU A 1 80 ? -14.075 1.590 13.054 1.00 52.47 80 GLU A O 1
ATOM 649 N N . VAL A 1 81 ? -12.533 0.505 11.856 1.00 60.09 81 VAL A N 1
ATOM 650 C CA . VAL A 1 81 ? -13.122 0.919 10.578 1.00 60.09 81 VAL A CA 1
ATOM 651 C C . VAL A 1 81 ? -14.208 -0.065 10.170 1.00 60.09 81 VAL A C 1
ATOM 653 O O . VAL A 1 81 ? -13.952 -1.254 9.999 1.00 60.09 81 VAL A O 1
ATOM 656 N N . LYS A 1 82 ? -15.437 0.448 10.073 1.00 66.38 82 LYS A N 1
ATOM 657 C CA . LYS A 1 82 ? -16.638 -0.340 9.782 1.00 66.38 82 LYS A CA 1
ATOM 658 C C . LYS A 1 82 ? -16.682 -0.827 8.336 1.00 66.38 82 LYS A C 1
ATOM 660 O O . LYS A 1 82 ? -17.197 -1.916 8.103 1.00 66.38 82 LYS A O 1
ATOM 665 N N . ASP A 1 83 ? -16.149 -0.036 7.406 1.00 76.94 83 ASP A N 1
ATOM 666 C CA . ASP A 1 83 ? -16.106 -0.338 5.978 1.00 76.94 83 ASP A CA 1
ATOM 667 C C . ASP A 1 83 ? -14.952 0.387 5.257 1.00 76.94 83 ASP A C 1
ATOM 669 O O . ASP A 1 83 ? -14.289 1.276 5.791 1.00 76.94 83 ASP A O 1
ATOM 673 N N . ILE A 1 84 ? -14.687 -0.018 4.017 1.00 81.12 84 ILE A N 1
ATOM 674 C CA . ILE A 1 84 ? -13.586 0.512 3.207 1.00 81.12 84 ILE A CA 1
ATOM 675 C C . ILE A 1 84 ? -13.742 2.006 2.857 1.00 81.12 84 ILE A C 1
ATOM 677 O O . ILE A 1 84 ? -12.735 2.686 2.646 1.00 81.12 84 ILE A O 1
ATOM 681 N N . ASP A 1 85 ? -14.966 2.536 2.815 1.00 85.00 85 ASP A N 1
ATOM 682 C CA . ASP A 1 85 ? -15.221 3.938 2.473 1.00 85.00 85 ASP A CA 1
ATOM 683 C C . ASP A 1 85 ? -14.822 4.865 3.631 1.00 85.00 85 ASP A C 1
ATOM 685 O O . ASP A 1 85 ? -14.134 5.869 3.412 1.00 85.00 85 ASP A O 1
ATOM 689 N N . ASP A 1 86 ? -15.152 4.487 4.869 1.00 81.75 86 ASP A N 1
ATOM 690 C CA . ASP A 1 86 ? -14.696 5.174 6.081 1.00 81.75 86 ASP A CA 1
ATOM 691 C C . ASP A 1 86 ? -13.160 5.177 6.171 1.00 81.75 86 ASP A C 1
ATOM 693 O O . ASP A 1 86 ? -12.548 6.195 6.512 1.00 81.75 86 ASP A O 1
ATOM 697 N N . PHE A 1 87 ? -12.514 4.059 5.819 1.00 81.69 87 PHE A N 1
ATOM 698 C CA . PHE A 1 87 ? -11.051 3.948 5.823 1.00 81.69 87 PHE A CA 1
ATOM 699 C C . PHE A 1 87 ? -10.415 4.943 4.854 1.00 81.69 87 PHE A C 1
ATOM 701 O O . PHE A 1 87 ? -9.535 5.720 5.234 1.00 81.69 87 PHE A O 1
ATOM 708 N N . ILE A 1 88 ? -10.884 4.943 3.609 1.00 85.94 88 ILE A N 1
ATOM 709 C CA . ILE A 1 88 ? -10.398 5.841 2.563 1.00 85.94 88 ILE A CA 1
ATOM 710 C C . ILE A 1 88 ? -10.610 7.299 2.961 1.00 85.94 88 ILE A C 1
ATOM 712 O O . ILE A 1 88 ? -9.703 8.113 2.788 1.00 85.94 88 ILE A O 1
ATOM 716 N N . TYR A 1 89 ? -11.775 7.633 3.522 1.00 84.94 89 TYR A N 1
ATOM 717 C CA . TYR A 1 89 ? -12.055 8.987 3.986 1.00 84.94 89 TYR A CA 1
ATOM 718 C C . TYR A 1 89 ? -11.045 9.438 5.046 1.00 84.94 89 TYR A C 1
ATOM 720 O O . TYR A 1 89 ? -10.503 10.540 4.947 1.00 84.94 89 TYR A O 1
ATOM 728 N N . VAL A 1 90 ? -10.753 8.592 6.038 1.00 81.81 90 VAL A N 1
ATOM 729 C CA . VAL A 1 90 ? -9.757 8.901 7.074 1.00 81.81 90 VAL A CA 1
ATOM 730 C C . VAL A 1 90 ? -8.370 9.101 6.458 1.00 81.81 90 VAL A C 1
ATOM 732 O O . VAL A 1 90 ? -7.703 10.081 6.792 1.00 81.81 90 VAL A O 1
ATOM 735 N N . LEU A 1 91 ? -7.958 8.240 5.522 1.00 84.00 91 LEU A N 1
ATOM 736 C CA . LEU A 1 91 ? -6.666 8.362 4.841 1.00 84.00 91 LEU A CA 1
ATOM 737 C C . LEU A 1 91 ? -6.542 9.647 4.022 1.00 84.00 91 LEU A C 1
ATOM 739 O O . LEU A 1 91 ? -5.556 10.367 4.162 1.00 84.00 91 LEU A O 1
ATOM 743 N N . GLU A 1 92 ? -7.531 9.962 3.185 1.00 84.75 92 GLU A N 1
ATOM 744 C CA . GLU A 1 92 ? -7.506 11.162 2.338 1.00 84.75 92 GLU A CA 1
ATOM 745 C C . GLU A 1 92 ? -7.536 12.462 3.160 1.00 84.75 92 GLU A C 1
ATOM 747 O O . GLU A 1 92 ? -7.139 13.520 2.667 1.00 84.75 92 GLU A O 1
ATOM 752 N N . LYS A 1 93 ? -8.014 12.407 4.409 1.00 85.25 93 LYS A N 1
ATOM 753 C CA . LYS A 1 93 ? -8.056 13.551 5.330 1.00 85.25 93 LYS A CA 1
ATOM 754 C C . LYS A 1 93 ? -6.836 13.659 6.240 1.00 85.25 93 LYS A C 1
ATOM 756 O O . LYS A 1 93 ? -6.637 14.729 6.823 1.00 85.25 93 LYS A O 1
ATOM 761 N N . ASP A 1 94 ? -6.019 12.615 6.367 1.00 80.88 94 ASP A N 1
ATOM 762 C CA . ASP A 1 94 ? -4.799 12.672 7.169 1.00 80.88 94 ASP A CA 1
ATOM 763 C C . ASP A 1 94 ? -3.715 13.486 6.442 1.00 80.88 94 ASP A C 1
ATOM 765 O O . ASP A 1 94 ? -2.982 12.998 5.579 1.00 80.88 94 ASP A O 1
ATOM 769 N N . ALA A 1 95 ? -3.583 14.754 6.838 1.00 74.50 95 ALA A N 1
ATOM 770 C CA . ALA A 1 95 ? -2.597 15.678 6.283 1.00 74.50 95 ALA A CA 1
ATOM 771 C C . ALA A 1 95 ? -1.140 15.209 6.470 1.00 74.50 95 ALA A C 1
ATOM 773 O O . ALA A 1 95 ? -0.257 15.676 5.750 1.00 74.50 95 ALA A O 1
ATOM 774 N N . SER A 1 96 ? -0.868 14.289 7.405 1.00 75.06 96 SER A N 1
ATOM 775 C CA . SER A 1 96 ? 0.478 13.739 7.603 1.00 75.06 96 SER A CA 1
ATOM 776 C C . SER A 1 96 ? 0.915 12.788 6.487 1.00 75.06 96 SER A C 1
ATOM 778 O O . SER A 1 96 ? 2.116 12.581 6.314 1.00 75.06 96 SER A O 1
ATOM 780 N N . LEU A 1 97 ? -0.030 12.248 5.709 1.00 71.12 97 LEU A N 1
ATOM 781 C CA . LEU A 1 97 ? 0.256 11.355 4.585 1.00 71.12 97 LEU A CA 1
ATOM 782 C C . LEU A 1 97 ? 0.592 12.107 3.290 1.00 71.12 97 LEU A C 1
ATOM 784 O O . LEU A 1 97 ? 1.144 11.500 2.377 1.00 71.12 97 LEU A O 1
ATOM 788 N N . ASN A 1 98 ? 0.286 13.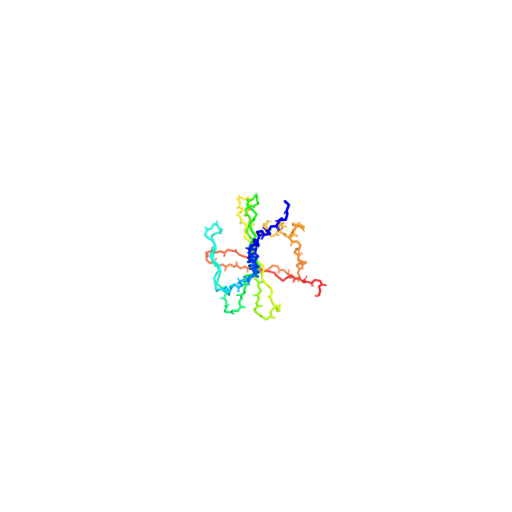411 3.213 1.00 74.06 98 ASN A N 1
ATOM 789 C CA . ASN A 1 98 ? 0.535 14.263 2.043 1.00 74.06 98 ASN A CA 1
ATOM 790 C C . ASN A 1 98 ? 0.102 13.606 0.713 1.00 74.06 98 ASN A C 1
ATOM 792 O O . ASN A 1 98 ? 0.842 13.614 -0.273 1.00 74.06 98 ASN A O 1
ATOM 796 N N . LEU A 1 99 ? -1.079 12.978 0.707 1.00 77.69 99 LEU A N 1
ATOM 797 C CA . LEU A 1 99 ? -1.605 12.300 -0.475 1.00 77.69 99 LEU A CA 1
ATOM 798 C C . LEU A 1 99 ? -2.013 13.334 -1.542 1.00 77.69 99 LEU A C 1
ATOM 800 O O . LEU A 1 99 ? -2.586 14.370 -1.191 1.00 77.69 99 LEU A O 1
ATOM 804 N N . PRO A 1 100 ? -1.758 13.078 -2.840 1.00 82.38 100 PRO A N 1
ATOM 805 C CA . PRO A 1 100 ? -2.236 13.947 -3.910 1.00 82.38 100 PRO A CA 1
ATOM 806 C C . PRO A 1 100 ? -3.769 14.003 -3.951 1.00 82.38 100 PRO A C 1
ATOM 808 O O . PRO A 1 100 ? -4.457 13.183 -3.343 1.00 82.38 100 PRO A O 1
ATOM 811 N N . GLN A 1 101 ? -4.337 14.946 -4.704 1.00 85.88 101 GLN A N 1
ATOM 812 C CA . GLN A 1 101 ? -5.791 15.018 -4.844 1.00 85.88 101 GLN A CA 1
ATOM 813 C C . GLN A 1 101 ? -6.303 13.912 -5.779 1.00 85.88 101 GLN A C 1
ATOM 815 O O . GLN A 1 101 ? -5.778 13.709 -6.879 1.00 85.88 101 GLN A O 1
ATOM 820 N N . ARG A 1 102 ? -7.373 13.223 -5.367 1.00 91.12 102 ARG A N 1
ATOM 821 C CA . ARG A 1 102 ? -8.065 12.244 -6.210 1.00 91.12 102 ARG A CA 1
ATOM 822 C C . ARG A 1 102 ? -8.596 12.909 -7.486 1.00 91.12 102 ARG A C 1
ATOM 824 O O . ARG A 1 102 ? -9.20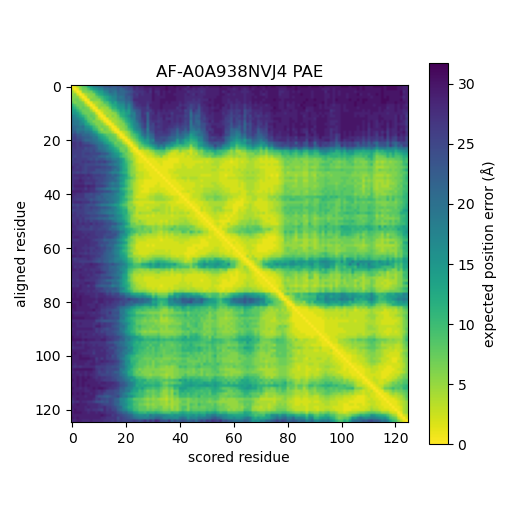4 13.976 -7.431 1.00 91.12 102 ARG A O 1
ATOM 831 N N . SER A 1 103 ? -8.368 12.276 -8.633 1.00 91.94 103 SER A N 1
ATOM 832 C CA . SER A 1 103 ? -8.730 12.773 -9.967 1.00 91.94 103 SER A CA 1
ATOM 833 C C . SER A 1 103 ? -9.734 11.895 -10.712 1.00 91.94 103 SER A C 1
ATOM 835 O O . SER A 1 103 ? -10.205 12.284 -11.780 1.00 91.94 103 SER A O 1
ATOM 837 N N . SER A 1 104 ? -10.096 10.741 -10.152 1.00 92.06 104 SER A N 1
ATOM 838 C CA . SER A 1 104 ? -11.178 9.897 -10.655 1.00 92.06 104 SER A CA 1
ATOM 839 C C . SER A 1 104 ? -12.174 9.535 -9.558 1.00 92.06 104 SER A C 1
ATOM 841 O O . SER A 1 104 ? -11.925 9.698 -8.364 1.00 92.06 104 SER A O 1
ATOM 843 N N . GLU A 1 105 ? -13.311 8.991 -9.970 1.00 92.81 105 GLU A N 1
ATOM 844 C CA . GLU A 1 105 ? -14.175 8.242 -9.062 1.00 92.81 105 GLU A CA 1
ATOM 845 C C . GLU A 1 105 ? -13.493 6.935 -8.636 1.00 92.81 105 GLU A C 1
ATOM 847 O O . GLU A 1 105 ? -12.561 6.464 -9.306 1.00 92.81 105 GLU A O 1
ATOM 852 N N . PHE A 1 106 ? -13.946 6.373 -7.513 1.00 92.75 106 PHE A N 1
ATOM 853 C CA . PHE A 1 106 ? -13.535 5.036 -7.113 1.00 92.75 106 PHE A CA 1
ATOM 854 C C . PHE A 1 106 ? -14.171 3.994 -8.021 1.00 92.75 106 PHE A C 1
ATOM 856 O O . PHE A 1 106 ? -15.331 4.105 -8.412 1.00 92.75 106 PHE A O 1
ATOM 863 N N . LYS A 1 107 ? -13.391 2.966 -8.328 1.00 93.88 107 LYS A N 1
ATOM 864 C CA . LYS A 1 107 ? -13.875 1.714 -8.891 1.00 93.88 107 LYS A CA 1
ATOM 865 C C . LYS A 1 107 ? -13.739 0.642 -7.834 1.00 93.88 107 LYS A C 1
ATOM 867 O O . LYS A 1 107 ? -12.637 0.464 -7.304 1.00 93.88 107 LYS A O 1
ATOM 872 N N . ASP A 1 108 ? -14.836 -0.047 -7.570 1.00 92.06 108 ASP A N 1
ATOM 873 C CA . ASP A 1 108 ? -14.844 -1.186 -6.670 1.00 92.06 108 ASP A CA 1
ATOM 874 C C . ASP A 1 108 ? -14.028 -2.332 -7.274 1.00 92.06 108 ASP A C 1
ATOM 876 O O . ASP A 1 108 ? -13.976 -2.540 -8.492 1.00 92.06 108 ASP A O 1
ATOM 880 N N . ILE A 1 109 ? -13.325 -3.023 -6.394 1.00 87.88 109 ILE A N 1
ATOM 881 C CA . ILE A 1 109 ? -12.540 -4.209 -6.671 1.00 87.88 109 ILE A CA 1
ATOM 882 C C . ILE A 1 109 ? -13.127 -5.288 -5.773 1.00 87.88 109 ILE A C 1
ATOM 884 O O . ILE A 1 109 ? -12.912 -5.256 -4.569 1.00 87.88 109 ILE A O 1
ATOM 888 N N . GLU A 1 110 ? -13.857 -6.225 -6.358 1.00 84.56 110 GLU A N 1
ATOM 889 C CA . GLU A 1 110 ? -14.446 -7.349 -5.632 1.00 84.56 110 GLU A CA 1
ATOM 890 C C . GLU A 1 110 ? -13.730 -8.634 -6.049 1.00 84.56 110 GLU A C 1
ATOM 892 O O . GLU A 1 110 ? -13.612 -8.936 -7.242 1.00 84.56 110 GLU A O 1
ATOM 897 N N . TYR A 1 111 ? -13.237 -9.377 -5.065 1.00 79.69 111 TYR A N 1
ATOM 898 C CA . TYR A 1 111 ? -12.702 -10.725 -5.220 1.00 79.69 111 TYR A CA 1
ATOM 899 C C . TYR A 1 111 ? -13.256 -11.620 -4.111 1.00 79.69 111 TYR A C 1
ATOM 901 O O . TYR A 1 111 ? -13.727 -11.132 -3.090 1.00 79.69 111 TYR A O 1
ATOM 909 N N . ASP A 1 112 ? -13.157 -12.939 -4.296 1.00 78.00 112 ASP A N 1
ATOM 910 C CA . ASP A 1 112 ? -13.731 -13.920 -3.364 1.00 78.00 112 ASP A CA 1
ATOM 911 C C . ASP A 1 112 ? -13.245 -13.742 -1.910 1.00 78.00 112 ASP A C 1
ATOM 913 O O . ASP A 1 112 ? -14.007 -13.976 -0.974 1.00 78.00 112 ASP A O 1
ATOM 917 N N . ASP A 1 113 ? -11.995 -13.301 -1.727 1.00 75.44 113 ASP A N 1
ATOM 918 C CA . ASP A 1 113 ? -11.343 -13.192 -0.416 1.00 75.44 113 ASP A CA 1
ATOM 919 C C . ASP A 1 113 ? -11.090 -11.743 0.045 1.00 75.44 113 ASP A C 1
ATOM 921 O O . ASP A 1 113 ? -10.592 -11.536 1.156 1.00 75.44 113 ASP A O 1
ATOM 925 N N . TYR A 1 114 ? -11.372 -10.731 -0.787 1.00 75.50 114 TYR A N 1
ATOM 926 C CA . TYR A 1 114 ? -11.137 -9.331 -0.421 1.00 75.50 114 TYR A CA 1
ATOM 927 C C . TYR A 1 114 ? -11.951 -8.326 -1.241 1.00 75.50 114 TYR A C 1
ATOM 929 O O . TYR A 1 114 ? -12.120 -8.466 -2.452 1.00 75.50 114 TYR A O 1
ATOM 937 N N . ASP A 1 115 ? -12.318 -7.237 -0.565 1.00 81.56 115 ASP A N 1
ATOM 938 C CA . ASP A 1 115 ? -12.884 -6.035 -1.167 1.00 81.56 115 ASP A CA 1
ATOM 939 C C . ASP A 1 115 ? -11.829 -4.929 -1.236 1.00 81.56 115 ASP A C 1
ATOM 941 O O . ASP A 1 115 ? -10.969 -4.776 -0.362 1.00 81.56 115 ASP A O 1
ATOM 945 N N . GLY A 1 116 ? -11.892 -4.130 -2.290 1.00 86.62 116 GLY A N 1
ATOM 946 C CA . GLY A 1 116 ? -10.959 -3.051 -2.559 1.00 86.62 116 GLY A CA 1
ATOM 947 C C . GLY A 1 116 ? -11.619 -1.908 -3.315 1.00 86.62 116 GLY A C 1
ATOM 948 O O . GLY A 1 116 ? -12.693 -2.044 -3.895 1.00 86.62 116 GLY A O 1
ATOM 949 N N . LYS A 1 117 ? -10.941 -0.763 -3.354 1.00 90.50 117 LYS A N 1
ATOM 950 C CA . LYS A 1 117 ? -11.301 0.365 -4.217 1.00 90.50 117 LYS A CA 1
ATOM 951 C C . LYS A 1 117 ? -10.047 0.918 -4.870 1.00 90.50 117 LYS A C 1
ATOM 953 O O . LYS A 1 117 ? -8.978 0.952 -4.263 1.00 90.50 117 LYS A O 1
ATOM 958 N N . SER A 1 118 ? -10.177 1.363 -6.114 1.00 91.81 118 SER A N 1
ATOM 959 C CA . SER A 1 118 ? -9.095 2.020 -6.852 1.00 91.81 118 SER A CA 1
ATOM 960 C C . SER A 1 118 ? -9.531 3.367 -7.399 1.00 91.81 118 SER A C 1
ATOM 962 O O . SER A 1 118 ? -10.653 3.522 -7.875 1.00 91.81 118 SER A O 1
ATOM 964 N N . ALA A 1 119 ? -8.629 4.341 -7.355 1.00 92.50 119 ALA A N 1
ATOM 965 C CA . ALA A 1 119 ? -8.809 5.636 -7.989 1.00 92.50 119 ALA A CA 1
ATOM 966 C C . ALA A 1 119 ? -7.473 6.167 -8.508 1.00 92.50 119 ALA A C 1
ATOM 968 O O . ALA A 1 119 ? -6.400 5.787 -8.037 1.00 92.50 119 ALA A O 1
ATOM 969 N N . LEU A 1 120 ? -7.552 7.064 -9.485 1.00 90.31 120 LEU A N 1
ATOM 970 C CA . LEU A 1 120 ? -6.422 7.860 -9.926 1.00 90.31 120 LEU A CA 1
ATOM 971 C C . LEU A 1 120 ? -6.275 9.068 -9.007 1.00 90.31 120 LEU A C 1
ATOM 973 O O . LEU A 1 120 ? -7.254 9.726 -8.650 1.00 90.31 120 LEU A O 1
ATOM 977 N N . TYR A 1 121 ? -5.030 9.369 -8.667 1.00 86.75 121 TYR A N 1
ATOM 978 C CA . TYR A 1 121 ? -4.631 10.561 -7.935 1.00 86.75 121 TYR A CA 1
ATOM 979 C C . TYR A 1 121 ? -3.757 11.396 -8.860 1.00 86.75 121 TYR A C 1
ATOM 981 O O . TYR A 1 121 ? -2.892 10.862 -9.556 1.00 86.75 121 TYR A O 1
ATOM 989 N N . LYS A 1 122 ? -4.030 12.697 -8.942 1.00 83.00 122 LYS A N 1
ATOM 990 C CA . LYS A 1 122 ? -3.261 13.606 -9.787 1.00 83.00 122 LYS A CA 1
ATOM 991 C C . LYS A 1 122 ? -2.156 14.222 -8.946 1.00 83.00 122 LYS A C 1
ATOM 993 O O . LYS A 1 122 ? -2.443 14.952 -8.000 1.00 83.00 122 LYS A O 1
ATOM 998 N N . ASP A 1 123 ? -0.917 13.932 -9.318 1.00 69.00 123 ASP A N 1
ATOM 999 C CA . ASP A 1 123 ? 0.215 14.719 -8.853 1.00 69.00 123 ASP A CA 1
ATOM 1000 C C . ASP A 1 123 ? 0.090 16.136 -9.436 1.00 69.00 123 ASP A C 1
ATOM 1002 O O . ASP A 1 123 ? -0.295 16.327 -10.594 1.00 69.00 123 ASP A O 1
ATOM 1006 N N . THR A 1 124 ? 0.319 17.140 -8.599 1.00 59.06 124 THR A N 1
ATOM 1007 C CA . THR A 1 124 ? 0.262 18.558 -8.984 1.00 59.06 124 THR A CA 1
ATOM 1008 C C . THR A 1 124 ? 1.506 19.023 -9.742 1.00 59.06 124 THR A C 1
ATOM 1010 O O . THR A 1 124 ? 1.547 20.189 -10.135 1.00 59.06 124 THR A O 1
ATOM 1013 N N . ASN A 1 125 ? 2.480 18.134 -9.954 1.00 48.84 125 ASN A N 1
ATOM 1014 C CA . ASN A 1 125 ? 3.685 18.384 -10.744 1.00 48.84 125 ASN A CA 1
ATOM 1015 C C . ASN A 1 125 ? 3.548 17.933 -12.201 1.00 48.84 125 ASN A C 1
ATOM 1017 O O . ASN A 1 125 ? 3.076 16.799 -12.441 1.00 48.84 125 ASN A O 1
#